Protein AF-A0A369UTT1-F1 (afdb_monomer)

Sequence (91 aa):
MFFFLFVAVAWATLFIPGPKWLSFIVGCVVIWIALIFVIFGWAGVVWDSHMQPGATHAKWGLIAGILMLLSRATYVIKAVIAILISPPGPP

Solvent-accessible surface area (backbone atoms only — not comparable to full-atom values): 4951 Å² total; per-residue (Å²): 113,70,58,58,52,56,34,50,51,48,50,49,61,76,74,55,92,66,58,71,68,56,54,48,54,53,47,52,53,47,46,54,53,15,49,49,26,33,54,54,10,46,52,36,44,58,46,24,72,76,74,47,82,74,68,58,65,26,52,51,34,24,52,32,11,51,53,30,44,49,42,52,52,51,52,51,51,53,49,52,53,53,59,75,68,47,72,82,71,84,132

Mean predicted aligned error: 7.19 Å

Structure (mmCIF, N/CA/C/O backbone):
data_AF-A0A369UTT1-F1
#
_entry.id   AF-A0A369UTT1-F1
#
loop_
_atom_site.group_PDB
_atom_site.id
_atom_site.type_symbol
_atom_site.label_atom_id
_atom_site.label_alt_id
_atom_site.label_comp_id
_atom_site.label_asy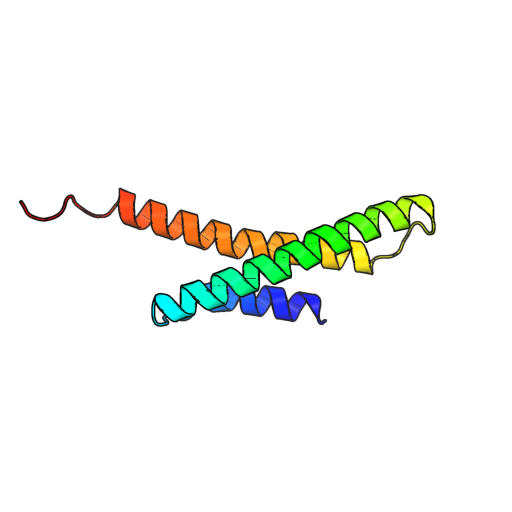m_id
_atom_site.label_entity_id
_atom_site.label_seq_id
_atom_site.pdbx_PDB_ins_code
_atom_site.Cartn_x
_atom_site.Cartn_y
_atom_site.Cartn_z
_atom_site.occupancy
_atom_site.B_iso_or_equiv
_atom_site.auth_seq_id
_atom_site.auth_comp_id
_atom_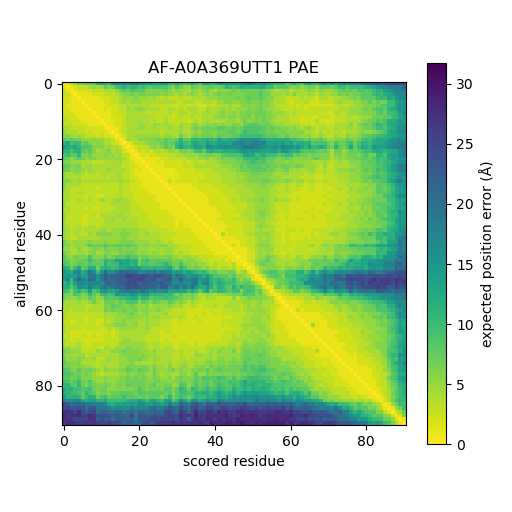site.auth_asym_id
_atom_site.auth_atom_id
_atom_site.pdbx_PDB_model_num
ATOM 1 N N . MET A 1 1 ? -4.605 -2.266 -17.633 1.00 61.97 1 MET A N 1
ATOM 2 C CA . MET A 1 1 ? -5.789 -2.841 -16.948 1.00 61.97 1 MET A CA 1
ATOM 3 C C . MET A 1 1 ? -5.423 -3.595 -15.671 1.00 61.97 1 MET A C 1
ATOM 5 O O . MET A 1 1 ? -5.998 -3.277 -14.644 1.00 61.97 1 MET A O 1
ATOM 9 N N . PHE A 1 2 ? -4.448 -4.515 -15.684 1.00 78.06 2 PHE A N 1
ATOM 10 C CA . PHE A 1 2 ? -4.087 -5.328 -14.506 1.00 78.06 2 PHE A CA 1
ATOM 11 C C . PHE A 1 2 ? -3.718 -4.508 -13.252 1.00 78.06 2 PHE A C 1
ATOM 13 O O . PHE A 1 2 ? -4.317 -4.709 -12.205 1.00 78.06 2 PHE A O 1
ATOM 20 N N . PHE A 1 3 ? -2.831 -3.512 -13.364 1.00 80.75 3 PHE A N 1
ATOM 21 C CA . PHE A 1 3 ? -2.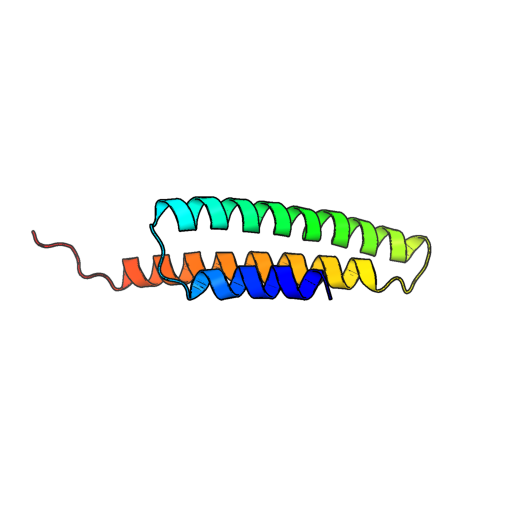421 -2.663 -12.231 1.00 80.75 3 PHE A CA 1
ATOM 22 C C . PHE A 1 3 ? -3.585 -1.948 -11.526 1.00 80.75 3 PHE A C 1
ATOM 24 O O . PHE A 1 3 ? -3.626 -1.880 -10.300 1.00 80.75 3 PHE A O 1
ATOM 31 N N . PHE A 1 4 ? -4.563 -1.463 -12.297 1.00 81.88 4 PHE A N 1
ATOM 32 C CA . PHE A 1 4 ? -5.745 -0.788 -11.759 1.00 81.88 4 PHE A CA 1
ATOM 33 C C . PHE A 1 4 ? -6.604 -1.715 -10.898 1.00 81.88 4 PHE A C 1
ATOM 35 O O . PHE A 1 4 ? -7.151 -1.258 -9.901 1.00 81.88 4 PHE A O 1
ATOM 42 N N . LEU A 1 5 ? -6.695 -3.007 -11.236 1.00 85.94 5 LEU A N 1
ATOM 43 C CA . LEU A 1 5 ? -7.452 -3.978 -10.441 1.00 85.94 5 LEU A CA 1
ATOM 44 C C . LEU A 1 5 ? -6.827 -4.171 -9.057 1.00 85.94 5 LEU A C 1
ATOM 46 O O . LEU A 1 5 ? -7.546 -4.146 -8.064 1.00 85.94 5 LEU A O 1
ATOM 50 N N . PHE A 1 6 ? -5.498 -4.288 -8.965 1.00 84.31 6 PHE A N 1
ATOM 51 C CA . PHE A 1 6 ? -4.820 -4.413 -7.668 1.00 84.31 6 PHE A CA 1
ATOM 52 C C . PHE A 1 6 ? -4.982 -3.167 -6.809 1.00 84.31 6 PHE A C 1
ATOM 54 O O . PHE A 1 6 ? -5.242 -3.284 -5.613 1.00 84.31 6 PHE A O 1
ATOM 61 N N . VAL A 1 7 ? -4.882 -1.982 -7.416 1.00 87.75 7 VAL A N 1
ATOM 62 C CA . VAL A 1 7 ? -5.139 -0.720 -6.715 1.00 87.75 7 VAL A CA 1
ATOM 63 C C . VAL A 1 7 ? -6.595 -0.668 -6.248 1.00 87.75 7 VAL A C 1
ATOM 65 O O . VAL A 1 7 ? -6.842 -0.428 -5.071 1.00 87.75 7 VAL A O 1
ATOM 68 N N . ALA A 1 8 ? -7.566 -0.970 -7.112 1.00 86.50 8 ALA A N 1
ATOM 69 C CA . ALA A 1 8 ? -8.981 -0.963 -6.748 1.00 86.50 8 ALA A CA 1
ATOM 70 C C . ALA A 1 8 ? -9.289 -1.939 -5.601 1.00 86.50 8 ALA A C 1
ATOM 72 O O . ALA A 1 8 ? -9.957 -1.556 -4.646 1.00 86.50 8 ALA A O 1
ATOM 73 N N . VAL A 1 9 ? -8.748 -3.161 -5.635 1.00 85.38 9 VAL A N 1
ATOM 74 C CA . VAL A 1 9 ? -8.901 -4.150 -4.554 1.00 85.38 9 VAL A CA 1
ATOM 75 C C . VAL A 1 9 ? -8.228 -3.667 -3.265 1.00 85.38 9 VAL A C 1
ATOM 77 O O . VAL A 1 9 ? -8.829 -3.729 -2.190 1.00 85.38 9 VAL A O 1
ATOM 80 N N . ALA A 1 10 ? -7.012 -3.121 -3.350 1.00 85.69 10 ALA A N 1
ATOM 81 C CA . ALA A 1 10 ? -6.311 -2.568 -2.194 1.00 85.69 10 ALA A CA 1
ATOM 82 C C . ALA A 1 10 ? -7.108 -1.436 -1.532 1.00 85.69 10 ALA A C 1
ATOM 84 O O . ALA A 1 10 ? -7.151 -1.356 -0.312 1.00 85.69 10 ALA A O 1
ATOM 85 N N . TRP A 1 11 ? -7.800 -0.597 -2.293 1.00 88.75 11 TRP A N 1
ATOM 86 C CA . TRP A 1 11 ? -8.640 0.454 -1.724 1.00 88.75 11 TRP A CA 1
ATOM 87 C C . TRP A 1 11 ? -10.003 -0.065 -1.250 1.00 88.75 11 TRP A C 1
ATOM 89 O O . TRP A 1 11 ? -10.450 0.313 -0.171 1.00 88.75 11 TRP A O 1
ATOM 99 N N . ALA A 1 12 ? -10.629 -0.994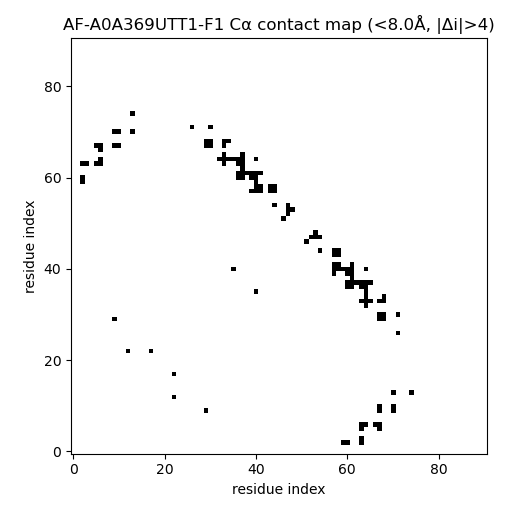 -1.976 1.00 85.62 12 ALA A N 1
ATOM 100 C CA . ALA A 1 12 ? -11.902 -1.608 -1.591 1.00 85.62 12 ALA A CA 1
ATOM 101 C C . ALA A 1 12 ? -11.821 -2.298 -0.220 1.00 85.62 12 ALA A C 1
ATOM 103 O O . ALA A 1 12 ? -12.732 -2.176 0.597 1.00 85.62 12 ALA A O 1
ATOM 104 N N . THR A 1 13 ? -10.696 -2.953 0.083 1.00 82.31 13 THR A N 1
ATOM 105 C CA . THR A 1 13 ? -10.478 -3.603 1.390 1.00 82.31 13 THR A CA 1
ATOM 106 C C . THR A 1 13 ? -10.471 -2.638 2.583 1.00 82.31 13 THR A C 1
ATOM 108 O O . THR A 1 13 ? -10.594 -3.096 3.713 1.00 82.31 13 THR A O 1
ATOM 111 N N . LEU A 1 14 ? -10.362 -1.319 2.377 1.00 80.00 14 LEU A N 1
ATOM 112 C CA . LEU A 1 14 ? -10.504 -0.328 3.455 1.00 80.00 14 LEU A CA 1
ATOM 113 C C . LEU A 1 14 ? -11.964 -0.092 3.865 1.00 80.00 14 LEU A C 1
ATOM 115 O O . LEU A 1 14 ? -12.220 0.358 4.985 1.00 80.00 14 LEU A O 1
ATOM 119 N N . PHE A 1 15 ? -12.905 -0.371 2.962 1.00 79.94 15 PHE A N 1
ATOM 120 C CA . PHE A 1 15 ? -14.334 -0.114 3.147 1.00 79.94 15 PHE A CA 1
ATOM 121 C C . PHE A 1 15 ? -15.122 -1.362 3.540 1.00 79.94 15 PHE A C 1
ATOM 123 O O . PHE A 1 15 ? -16.242 -1.235 4.024 1.00 79.94 15 PHE A O 1
ATOM 130 N N . ILE A 1 16 ? -14.553 -2.555 3.352 1.00 78.19 16 ILE A N 1
ATOM 131 C CA . ILE A 1 16 ? -15.207 -3.819 3.697 1.00 78.19 16 ILE A CA 1
ATOM 132 C C . ILE A 1 16 ? -14.963 -4.119 5.186 1.00 78.19 16 ILE A C 1
ATOM 134 O O . ILE A 1 16 ? -13.819 -4.376 5.573 1.00 78.19 16 ILE A O 1
ATOM 138 N N . PRO A 1 17 ? -16.004 -4.113 6.040 1.00 70.12 17 PRO A N 1
ATOM 139 C CA . PRO A 1 17 ? -15.870 -4.533 7.427 1.00 70.12 17 PRO A CA 1
ATOM 140 C C . PRO A 1 17 ? -15.685 -6.055 7.475 1.00 70.12 17 PRO A C 1
ATOM 142 O O . PRO A 1 17 ? -16.604 -6.818 7.192 1.00 70.12 17 PRO A O 1
ATOM 145 N N . GLY A 1 18 ? -14.473 -6.496 7.811 1.00 74.62 18 GLY A N 1
ATOM 146 C CA . GLY A 1 18 ? -14.118 -7.908 7.946 1.00 74.62 18 GLY A CA 1
ATOM 147 C C . GLY A 1 18 ? -13.538 -8.240 9.325 1.00 74.62 18 GLY A C 1
ATOM 148 O O . GLY A 1 18 ? -13.200 -7.337 10.098 1.00 74.62 18 GLY A O 1
ATOM 149 N N . PRO A 1 19 ? -13.387 -9.536 9.651 1.00 83.38 19 PRO A N 1
ATOM 150 C CA . PRO A 1 19 ? -12.685 -9.970 10.854 1.00 83.38 19 PRO A CA 1
ATOM 151 C C . PRO A 1 19 ? -11.272 -9.369 10.915 1.00 83.38 19 PRO A C 1
ATOM 153 O O . PRO A 1 19 ? -10.547 -9.397 9.920 1.00 83.38 19 PRO A O 1
ATOM 156 N N . LYS A 1 20 ? -10.844 -8.873 12.088 1.00 80.38 20 LYS A N 1
ATOM 157 C CA . LYS A 1 20 ? -9.537 -8.198 12.256 1.00 80.38 20 LYS A CA 1
ATOM 158 C C . LYS A 1 20 ? -8.355 -9.039 11.751 1.00 80.38 20 LYS A C 1
ATOM 160 O O . LYS A 1 20 ? -7.431 -8.495 11.154 1.00 80.38 20 LYS A O 1
ATOM 165 N N . TRP A 1 21 ? -8.404 -10.357 11.959 1.00 81.81 21 TRP A N 1
ATOM 166 C CA . TRP A 1 21 ? -7.372 -11.294 11.504 1.00 81.81 21 TRP A CA 1
ATOM 167 C C . TRP A 1 21 ? -7.300 -11.383 9.972 1.00 81.81 21 TRP A C 1
ATOM 169 O O . TRP A 1 21 ? -6.211 -11.392 9.406 1.00 81.81 21 TRP A O 1
ATOM 179 N N . LEU A 1 22 ? -8.449 -11.373 9.291 1.00 82.50 22 LEU A N 1
ATOM 180 C CA . LEU A 1 22 ? -8.513 -11.425 7.833 1.00 82.50 22 LEU A CA 1
ATOM 181 C C . LEU A 1 22 ? -7.989 -10.119 7.231 1.00 82.50 22 LEU A C 1
ATOM 183 O O . LEU A 1 22 ? -7.186 -10.149 6.302 1.00 82.50 22 LEU A O 1
ATOM 187 N N . SER A 1 23 ? -8.364 -8.975 7.811 1.00 80.75 23 SER A N 1
ATOM 188 C CA . SER A 1 23 ? -7.842 -7.664 7.406 1.00 80.75 23 SER A CA 1
ATOM 189 C C . SER A 1 23 ? 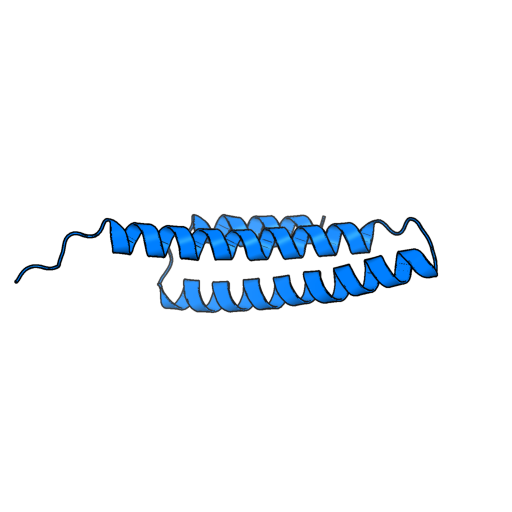-6.325 -7.561 7.580 1.00 80.75 23 SER A C 1
ATOM 191 O O . SER A 1 23 ? -5.661 -6.927 6.760 1.00 80.75 23 SER A O 1
ATOM 193 N N . PHE A 1 24 ? -5.764 -8.209 8.608 1.00 82.00 24 PHE A N 1
ATOM 194 C CA . PHE A 1 24 ? -4.317 -8.296 8.810 1.00 82.00 24 PHE A CA 1
ATOM 195 C C . PHE A 1 24 ? -3.638 -9.118 7.706 1.00 82.00 24 PHE A C 1
ATOM 197 O O . PHE A 1 24 ? -2.722 -8.613 7.061 1.00 82.00 24 PHE A O 1
ATOM 204 N N . ILE A 1 25 ? -4.129 -10.331 7.420 1.00 88.12 25 ILE A N 1
ATOM 205 C CA . ILE A 1 25 ? -3.577 -11.193 6.357 1.00 88.12 25 ILE A CA 1
ATOM 206 C C . ILE A 1 25 ? -3.651 -10.494 4.997 1.00 88.12 25 ILE A C 1
ATOM 208 O O . ILE A 1 25 ? -2.649 -10.398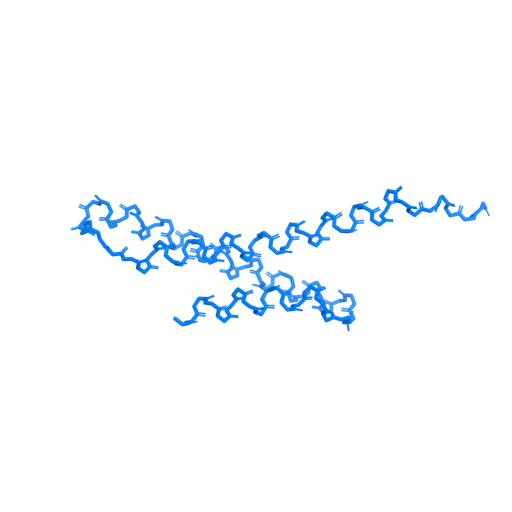 4.290 1.00 88.12 25 ILE A O 1
ATOM 212 N N . VAL A 1 26 ? -4.820 -9.952 4.647 1.00 86.75 26 VAL A N 1
ATOM 213 C CA . VAL A 1 26 ? -5.015 -9.212 3.393 1.00 86.75 26 VAL A CA 1
ATOM 214 C C . VAL A 1 26 ? -4.100 -7.989 3.346 1.00 86.75 26 VAL A C 1
ATOM 216 O O . VAL A 1 26 ? -3.495 -7.716 2.313 1.00 86.75 26 VAL A O 1
ATOM 219 N N . GLY A 1 27 ? -3.932 -7.282 4.466 1.00 85.50 27 GLY A N 1
ATOM 220 C CA . GLY A 1 27 ? -2.991 -6.173 4.587 1.00 85.50 27 GLY A CA 1
ATOM 221 C C . GLY A 1 27 ? -1.551 -6.583 4.278 1.00 85.50 27 GLY A C 1
ATOM 222 O 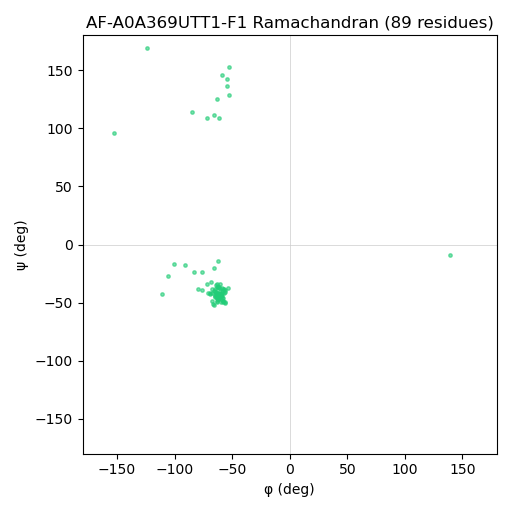O . GLY A 1 27 ? -0.907 -5.932 3.458 1.00 85.50 27 GLY A O 1
ATOM 223 N N . CYS A 1 28 ? -1.067 -7.677 4.870 1.00 88.94 28 CYS A N 1
ATOM 224 C CA . CYS A 1 28 ? 0.272 -8.209 4.612 1.00 88.94 28 CYS A CA 1
ATOM 225 C C . CYS A 1 28 ? 0.469 -8.584 3.139 1.00 88.94 28 CYS A C 1
ATOM 227 O O . CYS A 1 28 ? 1.486 -8.217 2.553 1.00 88.94 28 CYS A O 1
ATOM 229 N N . VAL A 1 29 ? -0.511 -9.255 2.525 1.00 91.00 29 VAL A N 1
ATOM 230 C CA . VAL A 1 29 ? -0.466 -9.629 1.102 1.00 91.00 29 VAL A CA 1
ATOM 231 C C . VAL A 1 29 ? -0.425 -8.388 0.207 1.00 91.00 29 VAL A C 1
ATOM 233 O O . VAL A 1 29 ? 0.395 -8.315 -0.706 1.00 91.00 29 VAL A O 1
ATOM 236 N N . VAL A 1 30 ? -1.256 -7.378 0.489 1.00 89.50 30 VAL A N 1
ATOM 237 C CA . VAL A 1 30 ? -1.271 -6.109 -0.259 1.00 89.50 30 VAL A CA 1
ATOM 238 C C . VAL A 1 30 ? 0.075 -5.391 -0.156 1.00 89.50 30 VAL A C 1
ATOM 240 O O . VAL A 1 30 ? 0.565 -4.912 -1.175 1.00 89.50 30 VAL A O 1
ATOM 243 N N . ILE A 1 31 ? 0.696 -5.343 1.030 1.00 90.06 31 ILE A N 1
ATOM 244 C CA . ILE A 1 31 ? 2.031 -4.745 1.218 1.00 90.06 31 ILE A CA 1
ATOM 245 C C . ILE A 1 31 ? 3.075 -5.498 0.395 1.00 90.06 31 ILE A C 1
ATOM 247 O O . ILE A 1 31 ? 3.855 -4.870 -0.317 1.00 90.06 31 ILE A O 1
ATOM 251 N N . TRP A 1 32 ? 3.070 -6.830 0.455 1.00 92.94 32 TRP A N 1
ATOM 252 C CA . TRP A 1 32 ? 4.007 -7.665 -0.296 1.00 92.94 32 TRP A CA 1
ATOM 253 C C . TRP A 1 32 ? 3.915 -7.420 -1.805 1.00 92.94 32 TRP A C 1
ATOM 255 O O . TRP A 1 32 ? 4.925 -7.164 -2.457 1.00 92.94 32 TRP A O 1
ATOM 265 N N . ILE A 1 33 ? 2.699 -7.427 -2.357 1.00 90.62 33 ILE A N 1
ATOM 266 C CA . ILE A 1 33 ? 2.464 -7.165 -3.784 1.00 90.62 33 ILE A CA 1
ATOM 267 C C . ILE A 1 33 ? 2.871 -5.733 -4.149 1.00 90.62 33 ILE A C 1
ATOM 269 O O . ILE A 1 33 ? 3.496 -5.508 -5.185 1.00 90.62 33 ILE A O 1
ATOM 273 N N . ALA A 1 34 ? 2.551 -4.761 -3.294 1.00 90.44 34 ALA A N 1
ATOM 274 C CA . ALA A 1 34 ? 2.908 -3.371 -3.521 1.00 90.44 34 ALA A CA 1
ATOM 275 C C . ALA A 1 34 ? 4.430 -3.170 -3.558 1.00 90.44 34 ALA A C 1
ATOM 277 O O . ALA A 1 34 ? 4.929 -2.487 -4.447 1.00 90.44 34 ALA A O 1
ATOM 278 N N . LEU A 1 35 ? 5.174 -3.813 -2.651 1.00 92.06 35 LEU A N 1
ATOM 279 C CA . LEU A 1 35 ? 6.638 -3.789 -2.642 1.00 92.06 35 LEU A CA 1
ATOM 280 C C . LEU A 1 35 ? 7.227 -4.412 -3.907 1.00 92.06 35 LEU A C 1
ATOM 282 O O . LEU A 1 35 ? 8.134 -3.826 -4.490 1.00 92.06 35 LEU A O 1
ATOM 286 N N . ILE A 1 36 ? 6.686 -5.543 -4.369 1.00 92.69 36 ILE A N 1
ATOM 287 C CA . ILE A 1 36 ? 7.083 -6.147 -5.649 1.00 92.69 36 ILE A CA 1
ATOM 288 C C . ILE A 1 36 ? 6.891 -5.127 -6.778 1.00 92.69 36 ILE A C 1
ATOM 290 O O . ILE A 1 36 ? 7.829 -4.855 -7.526 1.00 92.69 36 ILE A O 1
ATOM 294 N N . PHE A 1 37 ? 5.720 -4.494 -6.878 1.00 89.81 37 PHE A N 1
ATOM 295 C CA . PHE A 1 37 ? 5.478 -3.488 -7.913 1.00 89.81 37 PHE A CA 1
ATOM 296 C C . PHE A 1 37 ? 6.387 -2.264 -7.804 1.00 89.81 37 PHE A C 1
ATOM 298 O O . PHE A 1 37 ? 6.819 -1.750 -8.834 1.00 89.81 37 PHE A O 1
ATOM 305 N N . VAL A 1 38 ? 6.719 -1.813 -6.593 1.00 91.31 38 VAL A N 1
ATOM 306 C CA . VAL A 1 38 ? 7.655 -0.700 -6.400 1.00 91.31 38 VAL A CA 1
ATOM 307 C C . VAL A 1 38 ? 9.068 -1.094 -6.820 1.00 91.31 38 VAL A C 1
ATOM 309 O O . VAL A 1 38 ? 9.683 -0.365 -7.589 1.00 91.31 38 VAL A O 1
ATOM 312 N N . ILE A 1 39 ? 9.577 -2.243 -6.372 1.00 92.19 39 ILE A N 1
ATOM 313 C CA . ILE A 1 39 ? 10.950 -2.686 -6.654 1.00 92.19 39 ILE A CA 1
ATOM 314 C C . ILE A 1 39 ? 11.129 -2.959 -8.149 1.00 92.19 39 ILE A C 1
ATOM 316 O O . ILE A 1 39 ? 12.031 -2.403 -8.772 1.00 92.19 39 ILE A O 1
ATOM 320 N N . PHE A 1 40 ? 10.252 -3.772 -8.744 1.00 89.00 40 PHE A N 1
ATOM 321 C CA . PHE A 1 40 ? 10.338 -4.103 -10.168 1.00 89.00 40 PHE A CA 1
ATOM 322 C C . PHE A 1 40 ? 9.953 -2.922 -11.061 1.00 89.00 40 PHE A C 1
ATOM 324 O O . PHE A 1 40 ? 10.549 -2.741 -12.118 1.00 89.00 40 PHE A O 1
ATOM 331 N N . GLY A 1 41 ? 9.000 -2.089 -10.633 1.00 87.62 41 GLY A N 1
ATOM 332 C CA . GLY A 1 41 ? 8.652 -0.854 -11.330 1.00 87.62 41 GLY A CA 1
ATOM 333 C C . GLY A 1 41 ? 9.822 0.126 -11.348 1.00 87.62 41 GLY A C 1
ATOM 334 O O . GLY A 1 41 ? 10.162 0.638 -12.407 1.00 87.62 41 GLY A O 1
ATOM 335 N N . TRP A 1 42 ? 10.487 0.333 -10.210 1.00 89.06 42 TRP A N 1
ATOM 336 C CA . TRP A 1 42 ? 11.672 1.185 -10.104 1.00 89.06 42 TRP A CA 1
ATOM 337 C C . TRP A 1 42 ? 12.838 0.644 -10.930 1.00 89.06 42 TRP A C 1
ATOM 339 O O . TRP A 1 42 ? 13.406 1.381 -11.731 1.00 89.06 42 TRP A O 1
ATOM 349 N N . ALA A 1 43 ? 13.161 -0.645 -10.783 1.00 87.94 43 ALA A N 1
ATOM 350 C CA . ALA A 1 43 ? 14.203 -1.297 -11.571 1.00 87.94 43 ALA A CA 1
ATOM 351 C C . ALA A 1 43 ? 13.926 -1.175 -13.075 1.00 87.94 43 ALA A C 1
ATOM 353 O O . ALA A 1 43 ? 14.835 -0.856 -13.835 1.00 87.94 43 ALA A O 1
ATOM 354 N N . GLY A 1 44 ? 12.666 -1.344 -13.489 1.00 85.31 44 GLY A N 1
ATOM 355 C CA . GLY A 1 44 ? 12.227 -1.120 -14.862 1.00 85.31 44 GLY A CA 1
ATOM 356 C C . GLY A 1 44 ? 12.401 0.332 -15.307 1.00 85.31 44 GLY A C 1
ATOM 357 O O . GLY A 1 44 ? 12.991 0.563 -16.348 1.00 85.31 44 GLY A O 1
ATOM 358 N N . VAL A 1 45 ? 11.993 1.323 -14.503 1.00 85.69 45 VAL A N 1
ATOM 359 C CA . VAL A 1 45 ? 12.177 2.749 -14.840 1.00 85.69 45 VAL A CA 1
ATOM 360 C C . VAL A 1 45 ? 13.656 3.102 -15.012 1.00 85.69 45 VAL A C 1
ATOM 362 O O . VAL A 1 45 ? 14.007 3.821 -15.947 1.00 85.69 45 VAL A O 1
ATOM 365 N N . VAL A 1 46 ? 14.516 2.602 -14.123 1.00 86.38 46 VAL A N 1
ATOM 366 C CA . VAL A 1 46 ? 15.967 2.814 -14.201 1.00 86.38 46 VAL A CA 1
ATOM 367 C C . VAL A 1 46 ? 16.549 2.102 -15.419 1.00 86.38 46 VAL A C 1
ATOM 369 O O . VAL A 1 46 ? 17.378 2.668 -16.120 1.00 86.38 46 VAL A O 1
ATOM 372 N N . TRP A 1 47 ? 16.121 0.878 -15.712 1.00 84.44 47 TRP A N 1
ATOM 373 C CA . TRP A 1 47 ? 16.555 0.162 -16.908 1.00 84.44 47 TRP A CA 1
ATOM 374 C C . TRP A 1 47 ? 16.127 0.890 -18.191 1.00 84.44 47 TRP A C 1
ATOM 376 O O . TRP A 1 47 ? 16.946 1.130 -19.079 1.00 84.44 47 TRP A O 1
ATOM 386 N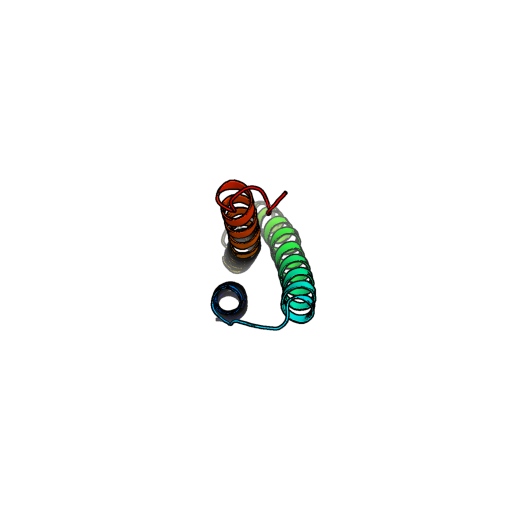 N . ASP A 1 48 ? 14.872 1.330 -18.253 1.00 82.44 48 ASP A N 1
ATOM 387 C CA . ASP A 1 48 ? 14.284 2.040 -19.388 1.00 82.44 48 ASP A CA 1
ATOM 388 C C . ASP A 1 48 ? 14.999 3.367 -19.659 1.00 82.44 48 ASP A C 1
ATOM 390 O O . ASP A 1 48 ? 15.206 3.731 -20.815 1.00 82.44 48 ASP A O 1
ATOM 394 N N . SER A 1 49 ? 15.448 4.080 -18.619 1.00 80.38 49 SER A N 1
ATOM 395 C CA . SER A 1 49 ? 16.207 5.322 -18.807 1.00 80.38 49 SER A CA 1
ATOM 396 C C . SER A 1 49 ? 17.576 5.109 -19.460 1.00 80.38 49 SER A C 1
ATOM 398 O O . SER A 1 49 ? 18.127 6.064 -20.000 1.00 80.38 49 SER A O 1
ATOM 400 N N . HIS A 1 50 ? 18.123 3.889 -19.417 1.00 81.25 50 HIS A N 1
ATOM 401 C CA . HIS A 1 50 ? 19.436 3.556 -19.978 1.00 81.25 50 HIS A CA 1
ATOM 402 C C . HIS A 1 50 ? 19.357 2.758 -21.289 1.00 81.25 50 HIS A C 1
ATOM 404 O O . HIS A 1 50 ? 20.282 2.841 -22.092 1.00 81.25 50 HIS A O 1
ATOM 410 N N . MET A 1 51 ? 18.284 1.991 -21.515 1.00 77.88 51 MET A N 1
ATOM 411 C CA . MET A 1 51 ? 18.182 1.044 -22.637 1.00 77.88 51 MET A CA 1
ATOM 412 C C . MET A 1 51 ? 17.156 1.456 -23.699 1.00 77.88 51 MET A C 1
ATOM 414 O O . MET A 1 51 ? 17.447 1.354 -24.888 1.00 77.88 51 MET A O 1
ATOM 418 N N . GLN A 1 52 ? 15.970 1.932 -23.303 1.00 68.88 52 GLN A N 1
ATOM 419 C CA . GLN A 1 52 ? 14.912 2.383 -24.219 1.00 68.88 52 GLN A CA 1
ATOM 420 C C . GLN A 1 52 ? 14.029 3.447 -23.542 1.00 68.88 52 GLN A C 1
ATOM 422 O O . GLN A 1 52 ? 13.069 3.111 -22.836 1.00 68.88 52 GLN A O 1
ATOM 427 N N . PRO A 1 53 ? 14.304 4.744 -23.773 1.00 62.09 53 PRO A N 1
ATOM 428 C CA . PRO A 1 53 ? 13.503 5.808 -23.194 1.00 62.09 53 PRO A CA 1
ATOM 429 C C . PRO A 1 53 ? 12.083 5.765 -23.772 1.00 62.09 53 PRO A C 1
ATOM 431 O O . PRO A 1 53 ? 11.871 6.056 -24.946 1.00 62.09 53 PRO A O 1
ATOM 434 N N . GLY A 1 54 ? 11.097 5.409 -22.943 1.00 62.38 54 GLY A N 1
ATOM 435 C CA . GLY A 1 54 ? 9.679 5.455 -23.326 1.00 62.38 54 GLY A CA 1
ATOM 436 C C . GLY A 1 54 ? 8.818 4.283 -22.862 1.00 62.38 54 GLY A C 1
ATOM 437 O O . GLY A 1 54 ? 7.591 4.374 -22.960 1.00 62.38 54 GLY A O 1
ATOM 438 N N . ALA A 1 55 ? 9.403 3.214 -22.315 1.00 65.06 55 ALA A N 1
ATOM 439 C CA . ALA A 1 55 ? 8.621 2.103 -21.785 1.00 65.06 55 ALA A CA 1
ATOM 440 C C . ALA A 1 55 ? 7.721 2.574 -20.623 1.00 65.06 55 ALA A C 1
ATOM 442 O O . ALA A 1 55 ? 8.130 2.981 -19.535 1.00 65.06 55 ALA A O 1
ATOM 443 N N . THR A 1 56 ? 6.422 2.607 -20.912 1.00 69.75 56 THR A N 1
ATOM 444 C CA . THR A 1 56 ? 5.403 3.218 -20.051 1.00 69.75 56 THR A CA 1
ATOM 445 C C . THR A 1 56 ? 4.971 2.254 -18.947 1.00 69.75 56 THR A C 1
ATOM 447 O O . THR A 1 56 ? 4.520 2.680 -17.887 1.00 69.75 56 THR A O 1
ATOM 450 N N . HIS A 1 57 ? 5.135 0.946 -19.162 1.00 75.00 57 HIS A N 1
ATOM 451 C CA . HIS A 1 57 ? 4.638 -0.104 -18.273 1.00 75.00 57 HIS A CA 1
ATOM 452 C C . HIS A 1 57 ? 5.337 -0.141 -16.908 1.00 75.00 57 HIS A C 1
ATOM 454 O O . HIS A 1 57 ? 4.652 -0.315 -15.899 1.00 75.00 57 HIS A O 1
ATOM 460 N N . ALA A 1 58 ? 6.654 0.090 -16.848 1.00 80.25 58 ALA A N 1
ATOM 461 C CA . ALA A 1 58 ? 7.396 0.133 -15.586 1.00 80.25 58 ALA A CA 1
ATOM 462 C C . ALA A 1 58 ? 6.952 1.308 -14.698 1.00 80.25 58 ALA A C 1
ATOM 464 O O . ALA A 1 58 ? 6.726 1.137 -13.498 1.00 80.25 58 ALA A O 1
ATOM 465 N N . LYS A 1 59 ? 6.707 2.480 -15.306 1.00 83.50 59 LYS A N 1
ATOM 466 C CA . LYS A 1 59 ? 6.162 3.661 -14.615 1.00 83.50 59 LYS A CA 1
ATOM 467 C C . LYS A 1 59 ? 4.776 3.391 -14.032 1.00 83.50 59 LYS A C 1
ATOM 469 O O . LYS A 1 59 ? 4.525 3.720 -12.876 1.00 83.50 59 LYS A O 1
ATOM 474 N N . TRP A 1 60 ? 3.884 2.760 -14.799 1.00 85.88 60 TRP A N 1
ATOM 475 C CA . TRP A 1 60 ? 2.545 2.408 -14.313 1.00 85.88 60 TRP A CA 1
ATOM 476 C C . TRP A 1 60 ? 2.580 1.380 -13.177 1.00 85.88 60 TRP A C 1
ATOM 478 O O . TRP A 1 60 ? 1.813 1.514 -12.224 1.00 85.88 60 TRP A O 1
ATOM 488 N N . GLY A 1 61 ? 3.481 0.394 -13.244 1.00 85.12 61 GLY A N 1
ATOM 489 C CA . GLY A 1 61 ? 3.705 -0.561 -12.156 1.00 85.12 61 GLY A CA 1
ATOM 490 C C . GLY A 1 61 ? 4.185 0.123 -10.876 1.00 85.12 61 GLY A C 1
ATOM 491 O O . GLY A 1 61 ? 3.602 -0.086 -9.814 1.00 85.12 61 GLY A O 1
ATOM 492 N N . LEU A 1 62 ? 5.170 1.019 -10.992 1.00 87.56 62 LEU A N 1
ATOM 493 C CA . LEU A 1 62 ? 5.684 1.806 -9.870 1.00 87.56 62 LEU A CA 1
ATOM 494 C C . LEU A 1 62 ? 4.578 2.647 -9.209 1.00 87.56 62 LEU A C 1
ATOM 496 O O . LEU A 1 62 ? 4.399 2.587 -7.993 1.00 87.56 62 LEU A O 1
ATOM 500 N N . ILE A 1 63 ? 3.801 3.387 -10.008 1.00 89.31 63 ILE A N 1
ATOM 501 C CA . ILE A 1 63 ? 2.686 4.211 -9.514 1.00 89.31 63 ILE A CA 1
ATOM 502 C C . ILE A 1 63 ? 1.649 3.343 -8.793 1.00 89.31 63 ILE A C 1
ATOM 504 O O . ILE A 1 63 ? 1.201 3.695 -7.703 1.00 89.31 63 ILE A O 1
ATOM 508 N N . ALA A 1 64 ? 1.287 2.194 -9.365 1.00 89.31 64 ALA A N 1
ATOM 509 C CA . ALA A 1 64 ? 0.330 1.282 -8.750 1.00 89.31 64 ALA A CA 1
ATOM 510 C C . ALA A 1 64 ? 0.832 0.737 -7.406 1.00 89.31 64 ALA A C 1
ATOM 512 O O . ALA A 1 64 ? 0.082 0.749 -6.430 1.00 89.31 64 ALA A O 1
ATOM 513 N N . GLY A 1 65 ? 2.103 0.334 -7.325 1.00 88.81 65 GLY A N 1
ATOM 514 C CA . GLY A 1 65 ? 2.725 -0.096 -6.072 1.00 88.81 65 GLY A CA 1
ATOM 515 C C . GLY A 1 65 ? 2.673 0.990 -4.992 1.00 88.81 65 GLY A C 1
ATOM 516 O O . GLY A 1 65 ? 2.241 0.731 -3.869 1.00 88.81 65 GLY A O 1
ATOM 517 N N . ILE A 1 66 ? 3.007 2.236 -5.343 1.00 92.19 66 ILE A N 1
ATOM 518 C CA . ILE A 1 66 ? 2.931 3.381 -4.419 1.00 92.19 66 ILE A CA 1
ATOM 519 C C . ILE A 1 66 ? 1.489 3.619 -3.944 1.00 92.19 66 ILE A C 1
ATOM 521 O O . ILE A 1 66 ? 1.250 3.773 -2.746 1.00 92.19 66 ILE A O 1
ATOM 525 N N . LEU A 1 67 ? 0.508 3.600 -4.852 1.00 92.62 67 LEU A N 1
ATOM 526 C CA . LEU A 1 67 ? -0.910 3.773 -4.507 1.00 92.62 67 LEU A CA 1
ATOM 527 C C . LEU A 1 67 ? -1.442 2.657 -3.598 1.00 92.62 67 LEU A C 1
ATOM 529 O O . LEU A 1 67 ? -2.287 2.909 -2.734 1.00 92.62 67 LEU A O 1
ATOM 533 N N . MET A 1 68 ? -0.949 1.428 -3.761 1.00 90.88 68 MET A N 1
ATOM 534 C CA . MET A 1 68 ? -1.285 0.316 -2.872 1.00 90.88 68 MET A CA 1
ATOM 535 C C . MET A 1 68 ? -0.673 0.505 -1.478 1.00 90.88 68 MET A C 1
ATOM 537 O O . MET A 1 68 ? -1.378 0.299 -0.489 1.00 90.88 68 MET A O 1
ATOM 541 N N . LEU A 1 69 ? 0.582 0.958 -1.368 1.00 90.94 69 LEU A N 1
ATOM 542 C CA . LEU A 1 69 ? 1.201 1.290 -0.075 1.00 90.94 69 LEU A CA 1
ATOM 543 C C . LEU A 1 69 ? 0.458 2.431 0.632 1.00 90.94 69 LEU A C 1
ATOM 545 O O . LEU A 1 69 ? 0.185 2.337 1.830 1.00 90.94 69 LEU A O 1
ATOM 549 N N . LEU A 1 70 ? 0.054 3.461 -0.116 1.00 91.81 70 LEU A N 1
ATOM 550 C CA . LEU A 1 70 ? -0.746 4.575 0.399 1.00 91.81 70 LEU A CA 1
ATOM 551 C C . LEU A 1 70 ? -2.046 4.099 1.049 1.00 91.81 70 LEU A C 1
ATOM 553 O O . LEU A 1 70 ? -2.371 4.583 2.131 1.00 91.81 70 LEU A O 1
ATOM 557 N N . SER A 1 71 ? -2.733 3.110 0.462 1.00 87.62 71 SER A N 1
ATOM 558 C CA . SER A 1 71 ? -3.947 2.525 1.058 1.00 87.62 71 SER A CA 1
ATOM 559 C C . SER A 1 71 ? -3.694 1.969 2.468 1.00 87.62 71 SER A C 1
ATOM 561 O O . SER A 1 71 ? -4.516 2.106 3.372 1.00 87.62 71 SER A O 1
ATOM 563 N N . ARG A 1 72 ? -2.524 1.356 2.691 1.00 86.19 72 ARG A N 1
ATOM 564 C CA . ARG A 1 72 ? -2.151 0.780 3.989 1.00 86.19 72 ARG A CA 1
ATOM 565 C C . ARG A 1 72 ? -1.741 1.864 4.976 1.00 86.19 72 ARG A C 1
ATOM 567 O O . ARG A 1 72 ? -2.139 1.800 6.135 1.00 86.19 72 ARG A O 1
ATOM 574 N N . ALA A 1 73 ? -1.028 2.891 4.516 1.00 86.19 73 ALA A N 1
ATOM 575 C CA . ALA A 1 73 ? -0.721 4.060 5.335 1.00 86.19 73 ALA A CA 1
ATOM 576 C C . ALA A 1 73 ? -2.004 4.749 5.834 1.00 86.19 73 ALA A C 1
ATOM 578 O O . ALA A 1 73 ? -2.090 5.105 7.008 1.00 86.19 73 ALA A O 1
ATOM 579 N N . THR A 1 74 ? -3.044 4.848 4.996 1.00 86.56 74 THR A N 1
ATOM 580 C CA . THR A 1 74 ? -4.345 5.406 5.415 1.00 86.56 74 THR A CA 1
ATOM 581 C C . THR A 1 74 ? -5.008 4.563 6.502 1.00 86.56 74 THR A C 1
ATOM 583 O O . THR A 1 74 ? -5.610 5.112 7.423 1.00 86.56 74 THR A O 1
ATOM 586 N N . TYR A 1 75 ? -4.872 3.236 6.438 1.00 82.00 75 TYR A N 1
ATOM 587 C CA . TYR A 1 75 ? -5.370 2.338 7.481 1.00 82.00 75 TYR A CA 1
ATOM 588 C C . TYR A 1 75 ? -4.668 2.572 8.826 1.00 82.00 75 TYR A C 1
ATOM 590 O O . TYR A 1 75 ? -5.330 2.645 9.860 1.00 82.00 75 TYR A O 1
ATOM 598 N N . VAL A 1 76 ? -3.342 2.747 8.812 1.00 81.62 76 VAL A N 1
ATOM 599 C CA . VAL A 1 76 ? -2.559 3.065 10.018 1.00 81.62 76 VAL A CA 1
ATOM 600 C C . VAL A 1 76 ? -2.972 4.419 10.589 1.00 81.62 76 VAL A C 1
ATOM 602 O O . VAL A 1 76 ? -3.240 4.510 11.782 1.00 81.62 76 VAL A O 1
ATOM 605 N N . ILE A 1 77 ? -3.112 5.450 9.750 1.00 84.25 77 ILE A N 1
ATOM 606 C CA . ILE A 1 77 ? -3.576 6.779 10.180 1.00 84.25 77 ILE A CA 1
ATOM 607 C C . ILE A 1 77 ? -4.963 6.684 10.824 1.00 84.25 77 ILE A C 1
ATOM 609 O O . ILE A 1 77 ? -5.172 7.214 11.913 1.00 84.25 77 ILE A O 1
ATOM 613 N N . LYS A 1 78 ? -5.900 5.955 10.203 1.00 81.75 78 LYS A N 1
ATOM 614 C CA . LYS A 1 78 ? -7.242 5.731 10.759 1.00 81.75 78 LYS A CA 1
ATOM 615 C C . LYS A 1 78 ? -7.183 5.041 12.125 1.00 81.75 78 LYS A C 1
ATOM 617 O O . LYS A 1 78 ? -7.919 5.431 13.028 1.00 81.75 78 LYS A O 1
ATOM 622 N N . ALA A 1 79 ? -6.311 4.047 12.288 1.00 79.38 79 ALA A N 1
ATOM 623 C CA . ALA A 1 79 ? -6.111 3.368 13.565 1.00 79.38 79 ALA A CA 1
ATOM 624 C C . ALA A 1 79 ? -5.523 4.305 14.634 1.00 79.38 79 ALA A C 1
ATOM 626 O O . ALA A 1 79 ? -6.032 4.341 15.748 1.00 79.38 79 ALA A O 1
ATOM 627 N N . VAL A 1 80 ? -4.508 5.105 14.292 1.00 82.69 80 VAL A N 1
ATOM 628 C CA . VAL A 1 80 ? -3.899 6.083 15.209 1.00 82.69 80 VAL A CA 1
ATOM 629 C C . VAL A 1 80 ? -4.920 7.129 15.654 1.00 82.69 80 VAL A C 1
ATOM 631 O O . VAL A 1 80 ? -5.046 7.384 16.846 1.00 82.69 80 VAL A O 1
ATOM 634 N N . ILE A 1 81 ? -5.702 7.685 14.724 1.00 83.56 81 ILE A N 1
ATOM 635 C CA . ILE A 1 81 ? -6.771 8.642 15.041 1.00 83.56 81 ILE A CA 1
ATOM 636 C C . ILE A 1 81 ? -7.805 8.007 15.979 1.00 83.56 81 ILE A C 1
ATOM 638 O O . ILE A 1 81 ? -8.213 8.636 16.950 1.00 83.56 81 ILE A O 1
ATOM 642 N N . ALA A 1 82 ? -8.200 6.755 15.731 1.00 81.06 82 ALA A N 1
ATOM 643 C CA . ALA A 1 82 ? -9.142 6.052 16.598 1.00 81.06 82 ALA A CA 1
ATOM 644 C C . ALA A 1 82 ? -8.605 5.871 18.029 1.00 81.06 82 ALA A C 1
ATOM 646 O O . ALA A 1 82 ? -9.375 6.005 18.973 1.00 81.06 82 ALA A O 1
ATOM 647 N N . ILE A 1 83 ? -7.303 5.616 18.192 1.00 79.50 83 ILE A N 1
ATOM 648 C CA . ILE A 1 83 ? -6.647 5.503 19.506 1.00 79.50 83 ILE A CA 1
ATOM 649 C C . ILE A 1 83 ? -6.547 6.871 20.195 1.00 79.50 83 ILE A C 1
ATOM 651 O O . ILE A 1 83 ? -6.801 6.985 21.388 1.00 79.50 83 ILE A O 1
ATOM 655 N N . LEU A 1 84 ? -6.199 7.925 19.453 1.00 79.88 84 LEU A N 1
ATOM 656 C CA . LEU A 1 84 ? -6.061 9.276 20.008 1.00 79.88 84 LEU A CA 1
ATOM 657 C C . LEU A 1 84 ? -7.399 9.880 20.450 1.00 79.88 84 LEU A C 1
ATOM 659 O O . LEU A 1 84 ? -7.432 10.665 21.391 1.00 79.88 84 LEU A O 1
ATOM 663 N N . ILE A 1 85 ? -8.489 9.537 19.761 1.00 81.44 85 ILE A N 1
ATOM 664 C CA . ILE A 1 85 ? -9.840 10.034 20.059 1.00 81.44 85 ILE A CA 1
ATOM 665 C C . ILE A 1 85 ? -10.576 9.106 21.036 1.00 81.44 85 ILE A C 1
ATOM 667 O O . ILE A 1 85 ? -11.559 9.524 21.648 1.00 81.44 85 ILE A O 1
ATOM 671 N N . SER A 1 86 ? -10.130 7.854 21.213 1.00 68.56 86 SER A N 1
ATOM 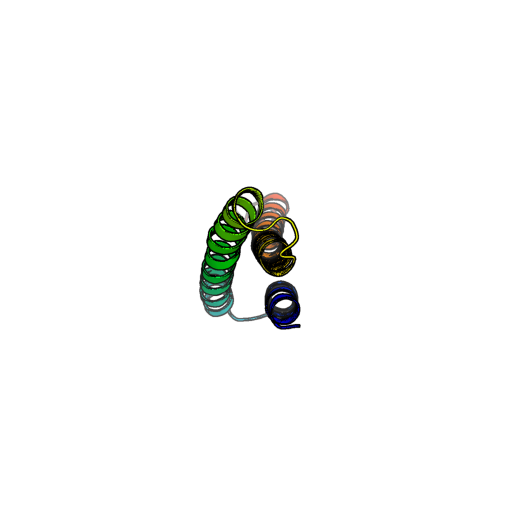672 C CA . SER A 1 86 ? -10.774 6.960 22.174 1.00 68.56 86 SER A CA 1
ATOM 673 C C . SER A 1 86 ? -10.634 7.522 23.595 1.00 68.56 86 SER A C 1
ATOM 675 O O . SER A 1 86 ? -9.510 7.813 24.012 1.00 68.56 86 SER A O 1
ATOM 677 N N . PRO A 1 87 ? -11.746 7.699 24.337 1.00 64.25 87 PRO A N 1
ATOM 678 C CA . PRO A 1 87 ? -11.680 8.181 25.708 1.00 64.25 87 PRO A CA 1
ATOM 679 C C . PRO A 1 87 ? -10.834 7.214 26.547 1.00 64.25 87 PRO A C 1
ATOM 681 O O . PRO A 1 87 ? -10.870 6.006 26.280 1.00 64.25 87 PRO A O 1
ATOM 684 N N . PRO A 1 88 ? -10.071 7.710 27.542 1.00 64.62 88 PRO A N 1
ATOM 685 C CA . PRO A 1 88 ? -9.353 6.833 28.458 1.00 64.62 88 PRO A CA 1
ATOM 686 C C . PRO A 1 88 ? -10.355 5.830 29.038 1.00 64.62 88 PRO A C 1
ATOM 688 O O . PRO A 1 88 ? -11.454 6.216 29.446 1.00 64.62 88 PRO A O 1
ATOM 691 N N . GLY A 1 89 ? -10.013 4.540 28.963 1.00 56.09 89 GLY A N 1
ATOM 692 C CA . GLY A 1 89 ? -10.894 3.455 29.391 1.00 56.09 89 GLY A CA 1
ATOM 693 C C . GLY A 1 89 ? -11.391 3.665 30.827 1.00 56.09 89 GLY A C 1
ATOM 694 O O . GLY A 1 89 ? -10.710 4.343 31.601 1.00 56.09 89 GLY A O 1
ATOM 695 N N . PRO A 1 90 ? -12.579 3.135 31.175 1.00 64.25 90 PRO A N 1
ATOM 696 C CA . PRO A 1 90 ? -13.140 3.311 32.509 1.00 64.25 90 PRO A CA 1
ATOM 697 C C . PRO A 1 90 ? -12.141 2.843 33.589 1.00 64.25 90 PRO A C 1
ATOM 699 O O . PRO A 1 90 ? -11.414 1.878 33.334 1.00 64.25 90 PRO A O 1
ATOM 702 N N . PRO A 1 91 ? -12.079 3.557 34.732 1.00 63.09 91 PRO A N 1
ATOM 703 C CA . PRO A 1 91 ? -11.108 3.330 35.803 1.00 63.09 91 PRO A CA 1
ATOM 704 C C . PRO A 1 91 ? -11.214 1.944 36.446 1.00 63.09 91 PRO A C 1
ATOM 706 O O . PRO A 1 91 ? -12.323 1.360 36.433 1.00 63.09 91 PRO A O 1
#

Organism: NCBI:txid2282381

Secondary structure (DSSP, 8-state):
-HHHHHHHHHHHTTTS---HHHHHHHHHHHHHHHHHHHHHHHHHHHHHHHH-TT-HHHHHHHHHHHHHHHHHHHHHHHHHHHHHHSPPPP-

Radius of gyration: 17.01 Å; Cα contacts (8 Å, |Δi|>4): 68; chains: 1; bounding box: 35×22×60 Å

pLDDT: mean 82.35, std 8.43, range [56.09, 92.94]

Foldseek 3Di:
DVLVVLLVVLQVLVVDDDDPVVNVVVLVVLLVQLVVLQVQLVVVVVCCVPPPPDPCVSVSSNVSSVSSVVSSVVVVVVVVVCVVPDDDPDD